Protein AF-A0A0F9UKN2-F1 (afdb_monomer_lite)

Radius of gyration: 14.58 Å; chains: 1; bounding box: 42×27×39 Å

Organism: NCBI:txid412755

Foldseek 3Di:
DVVVLVVVVVCLVVVAQEDEADAQRPQPPPFAVVLVVQAEAVVDDVLQVVLVSLQVSQHKYFDFHWHQDPNATWGWTFIAGNNSDTQDIDTAQDDDPVRVVRRYDHDDDDDDGDDDPDPD

pLDDT: mean 93.17, std 8.87, range [42.94, 98.69]

Secondary structure (DSSP, 8-state):
-HHHHHHHHHHHHTT-SEEEPPTTTTT-S--HHHHHHH-B-SSSHHHHHHHHHHHHHT-EEEEEEEEEETTEEEEEEEEE-TTS-EEEEEE-SS--TTTGGGTB----------PPPP--

Sequence (120 aa):
TDKAVEMIRQGASAGAQIVMTPEVALTGFVGGDAERKLAEHIPGPSTEAFGELARELDIYILLGLSELRDGQIHNAMAVIDRAGELMGVMRKVHINRYETPGGWRNGSELPVSAPAKSAG

InterPro domains:
  IPR003010 Carbon-nitrogen hydrolase [PF00795] (2-99)
  IPR003010 Carbon-nitrogen hydrolase [PS50263] (1-120)
  IPR036526 Carbon-nitrogen hydrolase superfamily [G3DSA:3.60.110.10] (1-115)
  IPR036526 Carbon-nitrogen hydrolase superfamily [SSF56317] (2-100)
  IPR050345 Aliphatic Amidase/Beta-Ureidopropionase [PTHR43674] (2-99)

Structure (mmCIF, N/CA/C/O backbone):
data_AF-A0A0F9UKN2-F1
#
_entry.id   AF-A0A0F9UKN2-F1
#
loop_
_atom_site.group_PDB
_atom_site.id
_atom_site.type_symbol
_atom_site.label_atom_id
_atom_site.label_alt_id
_atom_site.label_comp_id
_atom_site.label_asym_id
_atom_site.label_entity_id
_atom_site.label_seq_id
_atom_site.pdbx_PDB_ins_code
_atom_site.Cartn_x
_atom_site.Cartn_y
_atom_site.Cartn_z
_atom_site.occupancy
_atom_site.B_iso_or_equiv
_atom_site.auth_seq_id
_atom_site.auth_comp_id
_atom_site.auth_asym_id
_atom_site.auth_atom_id
_atom_site.pdbx_PDB_model_num
ATOM 1 N N . THR A 1 1 ? 3.300 -10.207 3.051 1.00 82.50 1 THR A N 1
ATOM 2 C CA . THR A 1 1 ? 1.909 -9.880 3.432 1.00 82.50 1 THR A CA 1
ATOM 3 C C . THR A 1 1 ? 1.602 -10.204 4.884 1.00 82.50 1 THR A C 1
ATOM 5 O O . THR A 1 1 ? 1.253 -9.285 5.611 1.00 82.50 1 THR A O 1
ATOM 8 N N . ASP A 1 2 ? 1.817 -11.436 5.353 1.00 90.75 2 ASP A N 1
ATOM 9 C CA . ASP A 1 2 ? 1.444 -11.881 6.714 1.00 90.75 2 ASP A CA 1
ATOM 10 C C . ASP A 1 2 ? 1.946 -10.968 7.838 1.00 90.75 2 ASP A C 1
ATOM 12 O O . ASP A 1 2 ? 1.184 -10.591 8.728 1.00 90.75 2 ASP A O 1
ATOM 16 N N . LYS A 1 3 ? 3.209 -10.526 7.758 1.00 93.88 3 LYS A N 1
ATOM 17 C CA . LYS A 1 3 ? 3.767 -9.619 8.766 1.00 93.88 3 LYS A CA 1
ATOM 18 C C . LYS A 1 3 ? 3.066 -8.259 8.795 1.00 93.88 3 LYS A C 1
ATOM 20 O O . LYS A 1 3 ? 2.884 -7.696 9.868 1.00 93.88 3 LYS A O 1
ATOM 25 N N . ALA A 1 4 ? 2.663 -7.728 7.640 1.00 95.94 4 ALA A N 1
ATOM 26 C CA . ALA A 1 4 ? 1.932 -6.465 7.579 1.00 95.94 4 ALA A CA 1
ATOM 27 C C . ALA A 1 4 ? 0.558 -6.607 8.247 1.00 95.94 4 ALA A C 1
ATOM 29 O O . ALA A 1 4 ? 0.206 -5.780 9.081 1.00 95.94 4 ALA A O 1
ATOM 30 N N . VAL A 1 5 ? -0.166 -7.693 7.955 1.00 97.75 5 VAL A N 1
ATOM 31 C CA . VAL A 1 5 ? -1.464 -7.996 8.579 1.00 97.75 5 VAL A CA 1
ATOM 32 C C . VAL A 1 5 ? -1.331 -8.117 10.099 1.00 97.75 5 VAL A C 1
ATOM 34 O O . VAL A 1 5 ? -2.106 -7.505 10.832 1.00 97.75 5 VAL A O 1
ATOM 37 N N . GLU A 1 6 ? -0.327 -8.851 10.586 1.00 98.06 6 GLU A N 1
ATOM 38 C CA . GLU A 1 6 ? -0.045 -8.993 12.020 1.00 98.06 6 GLU A CA 1
ATOM 39 C C . GLU A 1 6 ? 0.184 -7.628 12.693 1.00 98.06 6 GLU A C 1
ATOM 41 O O . GLU A 1 6 ? -0.456 -7.315 13.698 1.00 98.06 6 GLU A O 1
ATOM 46 N N . MET A 1 7 ? 1.055 -6.791 12.120 1.00 98.12 7 MET A N 1
ATOM 47 C CA . MET A 1 7 ? 1.385 -5.473 12.675 1.00 98.12 7 MET A CA 1
ATOM 48 C C . MET A 1 7 ? 0.195 -4.504 12.624 1.00 98.12 7 MET A C 1
ATOM 50 O O . MET A 1 7 ? 0.005 -3.717 13.550 1.00 98.12 7 MET A O 1
ATOM 54 N N . ILE A 1 8 ? -0.633 -4.574 11.577 1.00 98.56 8 ILE A N 1
ATOM 55 C CA . ILE A 1 8 ? -1.860 -3.773 11.465 1.00 98.56 8 ILE A CA 1
ATOM 56 C C . ILE A 1 8 ? -2.852 -4.165 12.562 1.00 98.56 8 ILE A C 1
ATOM 58 O O . ILE A 1 8 ? -3.366 -3.289 13.255 1.00 98.56 8 ILE A O 1
ATOM 62 N N . ARG A 1 9 ? -3.073 -5.468 12.780 1.00 98.56 9 ARG A N 1
ATOM 63 C CA . ARG A 1 9 ? -3.940 -5.966 13.862 1.00 98.56 9 ARG A CA 1
ATOM 64 C C . ARG A 1 9 ? -3.434 -5.541 15.237 1.00 98.56 9 ARG A C 1
ATOM 66 O O . ARG A 1 9 ? -4.229 -5.119 16.072 1.00 98.56 9 ARG A O 1
ATOM 73 N N . GLN A 1 10 ? -2.120 -5.599 15.459 1.00 98.56 10 GLN A N 1
ATOM 74 C CA . GLN A 1 10 ? -1.502 -5.100 16.690 1.00 98.56 10 GLN A CA 1
ATOM 75 C C . GLN A 1 10 ? -1.768 -3.602 16.878 1.00 98.56 10 GLN A C 1
ATOM 77 O O . GLN A 1 10 ? -2.233 -3.199 17.943 1.00 98.56 10 GLN A O 1
ATOM 82 N N . GLY A 1 11 ? -1.558 -2.791 15.836 1.00 98.44 11 GLY A N 1
ATOM 83 C CA . GLY A 1 11 ? -1.856 -1.359 15.862 1.00 98.44 11 GLY A CA 1
ATOM 84 C C . GLY A 1 11 ? -3.324 -1.071 16.187 1.00 98.44 11 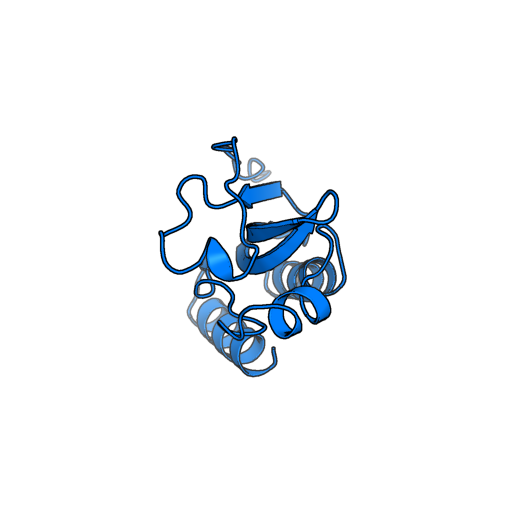GLY A C 1
ATOM 85 O O . GLY A 1 11 ? -3.609 -0.297 17.100 1.00 98.44 11 GLY A O 1
ATOM 86 N N . ALA A 1 12 ? -4.254 -1.742 15.503 1.00 98.44 12 ALA A N 1
ATOM 87 C CA . ALA A 1 12 ? -5.690 -1.611 15.751 1.00 98.44 12 ALA A CA 1
ATOM 88 C C . ALA A 1 12 ? -6.061 -1.994 17.196 1.00 98.44 12 ALA A C 1
ATOM 90 O O . ALA A 1 12 ? -6.767 -1.248 17.870 1.00 98.44 12 ALA A O 1
ATOM 91 N N . SER A 1 13 ? -5.511 -3.098 17.720 1.00 98.38 13 SER A N 1
ATOM 92 C CA . SER A 1 13 ? -5.740 -3.529 19.110 1.00 98.38 13 SER A CA 1
ATOM 93 C C . SER A 1 13 ? -5.215 -2.537 20.155 1.00 98.38 13 SER A C 1
ATOM 95 O O . SER A 1 13 ? -5.734 -2.477 21.267 1.00 98.38 13 SER A O 1
ATOM 97 N N . ALA A 1 14 ? -4.223 -1.721 19.787 1.00 98.44 14 ALA A N 1
ATOM 98 C CA . ALA A 1 14 ? -3.693 -0.636 20.609 1.00 98.44 14 ALA A CA 1
ATOM 99 C C . ALA A 1 14 ? -4.478 0.685 20.450 1.00 98.44 14 ALA A C 1
ATOM 101 O O . ALA A 1 14 ? -4.07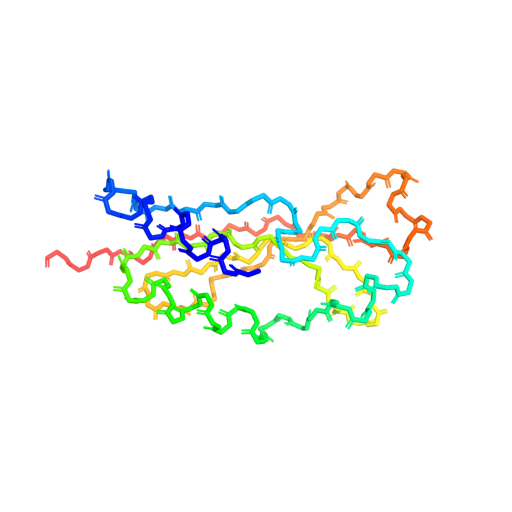2 1.711 20.995 1.00 98.44 14 ALA A O 1
ATOM 102 N N . GLY A 1 15 ? -5.592 0.679 19.710 1.00 98.25 15 GLY A N 1
ATOM 103 C CA . GLY A 1 15 ? -6.464 1.836 19.507 1.00 98.25 15 GLY A CA 1
ATOM 104 C C . GLY A 1 15 ? -6.114 2.697 18.291 1.00 98.25 15 GLY A C 1
ATOM 105 O O . GLY A 1 15 ? -6.682 3.782 18.140 1.00 98.25 15 GLY A O 1
ATOM 106 N N . ALA A 1 16 ? -5.207 2.252 17.412 1.00 98.38 16 ALA A N 1
ATOM 107 C CA . ALA A 1 16 ? -4.921 2.981 16.180 1.00 98.38 16 ALA A CA 1
ATOM 108 C C . ALA A 1 16 ? -6.185 3.090 15.317 1.00 98.38 16 ALA A C 1
ATOM 110 O O . ALA A 1 16 ? -6.897 2.117 15.111 1.00 98.38 16 ALA A O 1
ATOM 111 N N . GLN A 1 17 ? -6.447 4.290 14.806 1.00 97.94 17 GLN A N 1
ATOM 112 C CA . GLN A 1 17 ? -7.571 4.583 13.907 1.00 97.94 17 GLN A CA 1
ATOM 113 C C . GLN A 1 17 ? -7.137 4.637 12.433 1.00 97.94 17 GLN A C 1
ATOM 115 O O . GLN A 1 17 ? -7.968 4.621 11.525 1.00 97.94 17 GLN A O 1
ATOM 120 N N . ILE A 1 18 ? -5.826 4.748 12.209 1.00 97.94 18 ILE A N 1
ATOM 121 C CA . ILE A 1 18 ? -5.156 4.797 10.913 1.00 97.94 18 ILE A CA 1
ATOM 122 C C . ILE A 1 18 ? -3.852 4.014 11.066 1.00 97.94 18 ILE A C 1
ATOM 124 O O . ILE A 1 18 ? -3.110 4.248 12.023 1.00 97.94 18 ILE A O 1
ATOM 128 N N . VAL A 1 19 ? -3.553 3.123 10.124 1.00 98.38 19 VAL A N 1
ATOM 129 C CA . VAL A 1 19 ? -2.254 2.446 10.026 1.00 98.38 19 VAL A CA 1
ATOM 130 C C . VAL A 1 19 ? -1.682 2.661 8.630 1.00 98.38 19 VAL A C 1
ATOM 132 O O . VAL A 1 19 ? -2.391 2.556 7.635 1.00 98.38 19 VAL A O 1
ATOM 135 N N . MET A 1 20 ? -0.387 2.960 8.552 1.00 98.00 20 MET A N 1
ATOM 136 C CA . MET A 1 20 ? 0.335 3.127 7.293 1.00 98.00 20 MET A CA 1
ATOM 137 C C . MET A 1 20 ? 1.483 2.130 7.226 1.00 98.00 20 MET A C 1
ATOM 139 O O . MET A 1 20 ? 2.274 2.023 8.166 1.00 98.00 20 MET A O 1
ATOM 143 N N . THR A 1 21 ? 1.581 1.402 6.119 1.00 98.00 21 THR A N 1
ATOM 144 C CA . THR A 1 21 ? 2.716 0.513 5.879 1.00 98.00 21 THR A CA 1
ATOM 145 C C . THR A 1 21 ? 3.928 1.304 5.378 1.00 98.00 21 THR A C 1
ATOM 147 O O . THR A 1 21 ? 3.781 2.417 4.869 1.00 98.00 21 THR A O 1
ATOM 150 N N . PRO A 1 22 ? 5.140 0.729 5.447 1.00 96.69 22 PRO A N 1
ATOM 151 C CA . PRO A 1 22 ? 6.285 1.256 4.714 1.00 96.69 22 PRO A CA 1
ATOM 152 C C . PRO A 1 22 ? 6.047 1.337 3.197 1.00 96.69 22 PRO A C 1
ATOM 154 O O . PRO A 1 22 ? 5.094 0.772 2.653 1.00 96.69 22 PRO A O 1
ATOM 157 N N . GLU A 1 23 ? 6.961 2.026 2.521 1.00 95.00 23 GLU A N 1
ATOM 158 C CA . GLU A 1 23 ? 7.053 2.086 1.063 1.00 95.00 23 GLU A CA 1
ATOM 159 C C . GLU A 1 23 ? 7.230 0.674 0.475 1.00 95.00 23 GLU A C 1
ATOM 161 O O . GLU A 1 23 ? 8.104 -0.071 0.919 1.00 95.00 23 GLU A O 1
ATOM 166 N N . VAL A 1 24 ? 6.391 0.310 -0.507 1.00 93.75 24 VAL A N 1
ATOM 167 C CA . VAL A 1 24 ? 6.462 -0.977 -1.232 1.00 93.75 24 VAL A CA 1
ATOM 168 C C . VAL A 1 24 ? 6.487 -2.186 -0.268 1.00 93.75 24 VAL A C 1
ATOM 170 O O . VAL A 1 24 ? 7.263 -3.130 -0.398 1.00 93.75 24 VAL A O 1
ATOM 173 N N . ALA A 1 25 ? 5.630 -2.161 0.756 1.00 94.12 25 ALA A N 1
ATOM 174 C CA . ALA A 1 25 ? 5.689 -3.079 1.897 1.00 94.12 25 ALA A CA 1
ATOM 175 C C . ALA A 1 25 ? 5.421 -4.555 1.559 1.00 94.12 25 ALA A C 1
ATOM 177 O O . ALA A 1 25 ? 5.752 -5.438 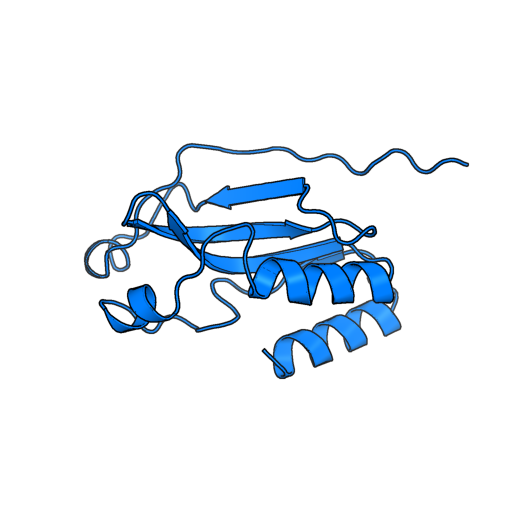2.353 1.00 94.12 25 ALA A O 1
ATOM 178 N N . LEU A 1 26 ? 4.783 -4.834 0.422 1.00 90.25 26 LEU A N 1
ATOM 179 C CA . LEU A 1 26 ? 4.368 -6.191 0.061 1.00 90.25 26 LEU A CA 1
ATOM 180 C C . LEU A 1 26 ? 5.474 -6.992 -0.620 1.00 90.25 26 LEU A C 1
ATOM 182 O O . LEU A 1 26 ? 5.593 -8.193 -0.380 1.00 90.25 26 LEU A O 1
ATOM 186 N N . THR A 1 27 ? 6.283 -6.320 -1.431 1.00 87.62 27 THR A N 1
ATOM 187 C CA . THR A 1 27 ? 7.306 -6.934 -2.283 1.00 87.62 27 THR A CA 1
ATOM 188 C C . THR A 1 27 ? 8.716 -6.561 -1.838 1.00 87.62 27 THR A C 1
ATOM 190 O O . THR A 1 27 ? 9.653 -7.327 -2.062 1.00 87.62 27 THR A O 1
ATOM 193 N N . GLY A 1 28 ? 8.872 -5.414 -1.167 1.00 85.75 28 GLY A N 1
ATOM 194 C CA . GLY A 1 28 ? 10.161 -4.759 -0.999 1.00 85.75 28 GLY A CA 1
ATOM 195 C C . GLY A 1 28 ? 10.717 -4.258 -2.336 1.00 85.75 28 GLY A C 1
ATOM 196 O O . GLY A 1 28 ? 10.160 -4.497 -3.403 1.00 85.75 28 GLY A O 1
ATOM 197 N N . PHE A 1 29 ? 11.853 -3.566 -2.285 1.00 85.62 29 PHE A N 1
ATOM 198 C CA . PHE A 1 29 ? 12.541 -3.110 -3.492 1.00 85.62 29 PHE A CA 1
ATOM 199 C C . PHE A 1 29 ? 13.313 -4.261 -4.138 1.00 85.62 29 PHE A C 1
ATOM 201 O O . PHE A 1 29 ? 14.474 -4.499 -3.801 1.00 85.62 29 PHE A O 1
ATOM 208 N N . VAL A 1 30 ? 12.672 -4.971 -5.067 1.00 86.56 30 VAL A N 1
ATOM 209 C CA . VAL A 1 30 ? 13.311 -6.066 -5.818 1.00 86.56 30 VAL A CA 1
ATOM 210 C C . VAL A 1 30 ? 13.897 -5.582 -7.145 1.00 86.56 30 VAL A C 1
ATOM 212 O O . VAL A 1 30 ? 14.892 -6.133 -7.612 1.00 86.56 30 VAL A O 1
ATOM 215 N N . GLY A 1 31 ? 13.334 -4.510 -7.714 1.00 81.88 31 GLY A N 1
ATOM 216 C CA . GLY A 1 31 ? 13.854 -3.825 -8.898 1.00 81.88 31 GLY A CA 1
ATOM 217 C C . GLY A 1 31 ? 13.684 -4.581 -10.225 1.00 81.88 31 GLY A C 1
ATOM 218 O O . GLY A 1 31 ? 13.479 -5.795 -10.284 1.00 81.88 31 GLY A O 1
ATOM 219 N N . GLY A 1 32 ? 13.771 -3.831 -11.329 1.00 81.00 32 GLY A N 1
ATOM 220 C CA . GLY A 1 32 ? 13.759 -4.367 -12.694 1.00 81.00 32 GLY A CA 1
ATOM 221 C C . GLY A 1 32 ? 12.525 -5.216 -13.027 1.00 81.00 32 GLY A C 1
ATOM 222 O O . GLY A 1 32 ? 11.408 -4.929 -12.600 1.00 81.00 32 GLY A O 1
ATOM 223 N N . ASP A 1 33 ? 12.729 -6.286 -13.798 1.00 87.00 33 ASP A N 1
ATOM 224 C CA . ASP A 1 33 ? 11.647 -7.180 -14.238 1.00 87.00 33 ASP A CA 1
ATOM 225 C C . ASP A 1 33 ? 10.984 -7.952 -13.091 1.00 87.00 33 ASP A C 1
ATOM 227 O O . ASP A 1 33 ? 9.832 -8.367 -13.221 1.00 87.00 33 ASP A O 1
ATOM 231 N N . ALA A 1 34 ? 11.691 -8.164 -11.976 1.00 90.00 34 ALA A N 1
ATOM 232 C CA . ALA A 1 34 ? 11.106 -8.795 -10.797 1.00 90.00 34 ALA A CA 1
ATOM 233 C C . ALA A 1 34 ? 10.021 -7.896 -10.194 1.00 90.00 34 ALA A C 1
ATOM 235 O O . ALA A 1 34 ? 8.928 -8.376 -9.907 1.00 90.00 34 ALA A O 1
ATOM 236 N N . GLU A 1 35 ? 10.285 -6.590 -10.110 1.00 91.06 35 GLU A N 1
ATOM 237 C CA . GLU A 1 35 ? 9.310 -5.605 -9.635 1.00 91.06 35 GLU A CA 1
ATOM 238 C C . GLU A 1 35 ? 8.068 -5.600 -10.524 1.00 91.06 35 GLU A C 1
ATOM 240 O O . GLU A 1 35 ? 6.946 -5.678 -10.039 1.00 91.06 35 GLU A O 1
ATOM 245 N N . ARG A 1 36 ? 8.265 -5.607 -11.849 1.00 91.56 36 ARG A N 1
ATOM 246 C CA . ARG A 1 36 ? 7.163 -5.635 -12.821 1.00 91.56 36 ARG A CA 1
ATOM 247 C C . ARG A 1 36 ? 6.234 -6.831 -12.631 1.00 91.56 36 ARG A C 1
ATOM 249 O O . ARG A 1 36 ? 5.034 -6.692 -12.829 1.00 91.56 36 ARG A O 1
ATOM 256 N N . LYS A 1 37 ? 6.791 -8.005 -12.322 1.00 92.56 37 LYS A N 1
ATOM 257 C CA . LYS A 1 37 ? 6.028 -9.252 -12.152 1.00 92.56 37 LYS A CA 1
ATOM 258 C C . LYS A 1 37 ? 5.221 -9.281 -10.859 1.00 92.56 37 LYS A C 1
ATOM 260 O O . LYS A 1 37 ? 4.254 -10.029 -10.787 1.00 92.56 37 LYS A O 1
ATOM 265 N N . LEU A 1 38 ? 5.654 -8.521 -9.858 1.00 93.94 38 LEU A N 1
ATOM 266 C CA . LEU A 1 38 ? 4.981 -8.418 -8.568 1.00 93.94 38 LEU A CA 1
ATOM 267 C C . LEU A 1 38 ? 4.074 -7.185 -8.471 1.00 93.94 38 LEU A C 1
ATOM 269 O O . LEU A 1 38 ? 3.266 -7.109 -7.555 1.00 93.94 38 LEU A O 1
ATOM 273 N N . ALA A 1 39 ? 4.213 -6.225 -9.388 1.00 95.50 39 ALA A N 1
ATOM 274 C CA . ALA A 1 39 ? 3.370 -5.044 -9.440 1.00 95.50 39 ALA A CA 1
ATOM 275 C C . ALA A 1 39 ? 1.925 -5.410 -9.806 1.00 95.50 39 ALA A C 1
ATOM 277 O O . ALA A 1 39 ? 1.674 -6.195 -10.722 1.00 95.50 39 ALA A O 1
ATOM 278 N N . GLU A 1 40 ? 0.976 -4.790 -9.116 1.00 96.75 40 GLU A N 1
ATOM 279 C CA . GLU A 1 40 ? -0.454 -5.059 -9.260 1.00 96.75 40 GLU A CA 1
ATOM 280 C C . GLU A 1 40 ? -1.181 -3.850 -9.851 1.00 96.75 40 GLU A C 1
ATOM 282 O O . GLU A 1 40 ? -0.757 -2.708 -9.682 1.00 96.75 40 GLU A O 1
ATOM 287 N N . HIS A 1 41 ? -2.304 -4.071 -10.529 1.00 98.00 41 HIS A N 1
ATOM 288 C CA . HIS A 1 41 ? -3.227 -2.971 -10.808 1.00 98.00 41 HIS A CA 1
ATOM 289 C C . HIS A 1 41 ? -3.864 -2.472 -9.503 1.00 98.00 41 HIS A C 1
ATOM 291 O O . HIS A 1 41 ? -4.016 -3.238 -8.552 1.00 98.00 41 HIS A O 1
ATOM 297 N N . ILE A 1 42 ? -4.246 -1.192 -9.463 1.00 97.69 42 ILE A N 1
ATOM 298 C CA . ILE A 1 42 ? -5.024 -0.621 -8.361 1.00 97.69 42 ILE A CA 1
ATOM 299 C C . ILE A 1 42 ? -6.325 -0.025 -8.931 1.00 97.69 42 ILE A C 1
ATOM 301 O O . ILE A 1 42 ? -6.245 0.872 -9.776 1.00 97.69 42 ILE A O 1
ATOM 305 N N . PRO A 1 43 ? -7.513 -0.472 -8.478 1.00 98.06 43 PRO A N 1
ATOM 306 C CA . PRO A 1 43 ? -7.734 -1.556 -7.514 1.00 98.06 43 PRO A CA 1
ATOM 307 C C . PRO A 1 43 ? -7.275 -2.929 -8.040 1.00 98.06 43 PRO A C 1
ATOM 309 O O . PRO A 1 43 ? -7.212 -3.156 -9.249 1.00 98.06 43 PRO A O 1
ATOM 312 N N . GLY A 1 44 ? -6.937 -3.822 -7.112 1.00 97.50 44 GLY A N 1
ATOM 313 C CA . GLY A 1 44 ? -6.463 -5.180 -7.372 1.00 97.50 44 GLY A CA 1
ATOM 314 C C . GLY A 1 44 ? -6.317 -6.025 -6.096 1.00 97.50 44 GLY A C 1
ATOM 315 O O . GLY A 1 44 ? -6.736 -5.581 -5.021 1.00 97.50 44 GLY A O 1
ATOM 316 N N . PRO A 1 45 ? -5.702 -7.220 -6.192 1.00 97.25 45 PRO A N 1
ATOM 317 C CA . PRO A 1 45 ? -5.742 -8.250 -5.148 1.00 97.25 45 PRO A CA 1
ATOM 318 C C . PRO A 1 45 ? -5.295 -7.767 -3.767 1.00 97.25 45 PRO A C 1
ATOM 320 O O . PRO A 1 45 ? -5.953 -8.038 -2.763 1.00 97.25 45 PRO A O 1
ATOM 323 N N . SER A 1 46 ? -4.198 -7.013 -3.699 1.00 97.75 46 SER A N 1
ATOM 324 C CA . SER A 1 46 ? -3.698 -6.494 -2.432 1.00 97.75 46 SER A CA 1
ATOM 325 C C . SER A 1 46 ? -4.596 -5.397 -1.866 1.00 97.75 46 SER A C 1
ATOM 327 O O . SER A 1 46 ? -4.882 -5.400 -0.673 1.00 97.75 46 SER A O 1
ATOM 329 N N . THR A 1 47 ? -5.106 -4.474 -2.684 1.00 98.38 47 THR A N 1
ATOM 330 C CA . THR A 1 47 ? -6.038 -3.456 -2.168 1.00 98.38 47 THR A CA 1
ATOM 331 C C . THR A 1 47 ? -7.379 -4.050 -1.740 1.00 98.38 47 THR A C 1
ATOM 333 O O . THR A 1 47 ? -7.965 -3.551 -0.789 1.00 98.38 47 THR A O 1
ATOM 336 N N . GLU A 1 48 ? -7.833 -5.135 -2.372 1.00 98.38 48 GLU A N 1
ATOM 337 C CA . GLU A 1 48 ? -9.037 -5.868 -1.961 1.00 98.38 48 GLU A CA 1
ATOM 338 C C . GLU A 1 48 ? -8.823 -6.567 -0.613 1.00 98.38 48 GLU A C 1
ATOM 340 O O . GLU A 1 48 ? -9.583 -6.344 0.328 1.00 98.38 48 GLU A O 1
ATOM 345 N N . ALA A 1 49 ? -7.734 -7.330 -0.468 1.00 98.25 49 ALA A N 1
ATOM 346 C CA . ALA A 1 49 ? -7.428 -8.044 0.773 1.00 98.25 49 ALA A CA 1
ATOM 347 C C . ALA A 1 49 ? -7.226 -7.096 1.970 1.00 98.25 49 ALA A C 1
ATOM 349 O O . ALA A 1 49 ? -7.689 -7.362 3.081 1.00 98.25 49 ALA A O 1
ATOM 350 N N . PHE A 1 50 ? -6.544 -5.967 1.762 1.00 98.50 50 PHE A N 1
ATOM 351 C CA . PHE A 1 50 ? -6.387 -4.960 2.813 1.00 98.50 50 PHE A CA 1
ATOM 352 C C . PHE A 1 50 ? -7.651 -4.108 3.003 1.00 98.50 50 PHE A C 1
ATOM 354 O O . PHE A 1 50 ? -7.851 -3.599 4.101 1.00 98.50 50 PHE A O 1
ATOM 361 N N . GLY A 1 51 ? -8.527 -4.009 1.999 1.00 98.62 51 GLY A N 1
ATOM 362 C CA . GLY A 1 51 ? -9.889 -3.484 2.130 1.00 98.62 51 GLY A CA 1
ATOM 363 C C . GLY A 1 51 ? -10.727 -4.304 3.103 1.00 98.62 51 GLY A C 1
ATOM 364 O O . GLY A 1 51 ? -11.304 -3.765 4.047 1.00 98.62 51 GLY A O 1
ATOM 365 N N . GLU A 1 52 ? -10.714 -5.628 2.953 1.00 98.69 52 GLU A N 1
ATOM 366 C CA . GLU A 1 52 ? -11.387 -6.531 3.890 1.00 98.69 52 GLU A CA 1
ATOM 367 C C . GLU A 1 52 ? -10.844 -6.387 5.315 1.00 98.69 52 GLU A C 1
ATOM 369 O O . GLU A 1 52 ? -11.631 -6.311 6.260 1.00 98.69 52 GLU A O 1
ATOM 374 N N . LEU A 1 53 ? -9.519 -6.281 5.467 1.00 98.69 53 LEU A N 1
ATOM 375 C CA . LEU A 1 53 ? -8.875 -6.075 6.764 1.00 98.69 53 LEU A CA 1
ATOM 376 C C . LEU A 1 53 ? -9.232 -4.717 7.388 1.00 98.69 53 LEU A C 1
ATOM 378 O O . LEU A 1 53 ? -9.491 -4.649 8.588 1.00 98.69 53 LEU A O 1
ATOM 382 N N . ALA A 1 54 ? -9.244 -3.643 6.592 1.00 98.69 54 ALA A N 1
ATOM 383 C CA . ALA A 1 54 ? -9.627 -2.305 7.041 1.00 98.69 54 ALA A CA 1
ATOM 384 C C . ALA A 1 54 ? -11.062 -2.300 7.579 1.00 98.69 54 ALA A C 1
ATOM 386 O O . ALA A 1 54 ? -11.307 -1.797 8.676 1.00 98.69 54 ALA A O 1
ATOM 387 N N . ARG A 1 55 ? -11.978 -2.953 6.850 1.00 98.69 55 ARG A N 1
ATOM 388 C CA . ARG A 1 55 ? -13.377 -3.133 7.246 1.00 98.69 55 ARG A CA 1
ATOM 389 C C . ARG A 1 55 ? -13.541 -3.972 8.505 1.00 98.69 55 ARG A C 1
ATOM 391 O O . ARG A 1 55 ? -14.334 -3.625 9.371 1.00 98.69 55 ARG A O 1
ATOM 398 N N . GLU A 1 56 ? -12.809 -5.077 8.615 1.00 98.56 56 GLU A N 1
ATOM 399 C CA . GLU A 1 56 ? -12.852 -5.947 9.795 1.00 98.56 56 GLU A CA 1
ATOM 400 C C . GLU A 1 56 ? -12.424 -5.204 11.067 1.00 98.56 56 GLU A C 1
ATOM 402 O O . GLU A 1 56 ? -13.011 -5.393 12.132 1.00 98.56 56 GLU A O 1
ATOM 407 N N . LEU A 1 57 ? -11.392 -4.369 10.955 1.00 98.50 57 LEU A N 1
ATOM 408 C CA . LEU A 1 57 ? -10.791 -3.666 12.084 1.00 98.50 57 LEU A CA 1
ATOM 409 C C . LEU A 1 57 ? -11.394 -2.273 12.333 1.00 98.50 57 LEU A C 1
ATOM 411 O O . LEU A 1 57 ? -11.039 -1.654 13.334 1.00 98.50 57 LEU A O 1
ATOM 415 N N . ASP A 1 58 ? -12.274 -1.787 11.451 1.00 98.25 58 ASP A N 1
ATOM 416 C CA . ASP A 1 58 ? -12.832 -0.425 11.447 1.00 98.25 58 ASP A CA 1
ATOM 417 C C . ASP A 1 58 ? -11.748 0.676 11.494 1.00 98.25 58 ASP A C 1
ATOM 419 O O . ASP A 1 58 ? -11.821 1.644 12.256 1.00 98.25 58 ASP A O 1
ATOM 423 N N . ILE A 1 59 ? -10.702 0.542 10.672 1.00 98.38 59 ILE A N 1
ATOM 424 C CA . ILE A 1 59 ? -9.590 1.509 10.591 1.00 98.38 59 ILE A CA 1
ATOM 425 C C . ILE A 1 59 ? -9.297 1.925 9.153 1.00 98.38 59 ILE A C 1
ATOM 427 O O . ILE A 1 59 ? -9.631 1.222 8.208 1.00 98.38 59 ILE A O 1
ATOM 431 N N . TYR A 1 60 ? -8.615 3.057 8.984 1.00 98.50 60 TYR A N 1
ATOM 432 C CA . TYR A 1 60 ? -8.017 3.405 7.695 1.00 98.50 60 TYR A CA 1
ATOM 433 C C . TYR A 1 60 ? -6.691 2.663 7.506 1.00 98.50 60 TYR A C 1
ATOM 435 O O . TYR A 1 60 ? -5.883 2.588 8.440 1.00 98.50 60 TYR A O 1
ATOM 443 N N . ILE A 1 61 ? -6.427 2.192 6.287 1.00 98.56 61 ILE A N 1
ATOM 444 C CA . ILE A 1 61 ? -5.149 1.574 5.918 1.00 98.56 61 ILE A CA 1
ATOM 445 C C . ILE A 1 61 ? -4.534 2.331 4.742 1.00 98.56 61 ILE A C 1
ATOM 447 O O . ILE A 1 61 ? -5.143 2.479 3.686 1.00 98.56 61 ILE A O 1
ATOM 451 N N . LEU A 1 62 ? -3.302 2.804 4.927 1.00 98.31 62 LEU A N 1
ATOM 452 C CA . LEU A 1 62 ? -2.467 3.356 3.864 1.00 98.31 62 LEU A CA 1
ATOM 453 C C . LEU A 1 62 ? -1.462 2.280 3.445 1.00 98.31 62 LEU A C 1
ATOM 455 O O . LEU A 1 62 ? -0.546 1.949 4.203 1.00 98.31 62 LEU A O 1
ATOM 459 N N . LEU A 1 63 ? -1.673 1.709 2.260 1.00 98.38 63 LEU A N 1
ATOM 460 C CA . LEU A 1 63 ? -0.934 0.559 1.752 1.00 98.38 63 LEU A CA 1
ATOM 461 C C . LEU A 1 63 ? 0.078 0.982 0.683 1.00 98.38 63 LEU A C 1
ATOM 463 O O . LEU A 1 63 ? -0.299 1.437 -0.396 1.00 98.38 63 LEU A O 1
ATOM 467 N N . GLY A 1 64 ? 1.362 0.788 0.976 1.00 98.00 64 GLY A N 1
ATOM 468 C CA . GLY A 1 64 ? 2.466 1.000 0.043 1.00 98.00 64 GLY A CA 1
ATOM 469 C C . GLY A 1 64 ? 2.722 -0.234 -0.821 1.00 98.00 64 GLY A C 1
ATOM 470 O O . GLY A 1 64 ? 3.036 -1.301 -0.289 1.00 98.00 64 GLY A O 1
ATOM 471 N N . LEU A 1 65 ? 2.639 -0.091 -2.145 1.00 97.44 65 LEU A N 1
ATOM 472 C CA . LEU A 1 65 ? 2.820 -1.182 -3.108 1.00 97.44 65 LEU A CA 1
ATOM 473 C C . LEU A 1 65 ? 3.327 -0.696 -4.473 1.00 97.44 65 LEU A C 1
ATOM 475 O O . LEU A 1 65 ? 3.260 0.488 -4.809 1.00 97.44 65 LEU A O 1
ATOM 479 N N . SER A 1 66 ? 3.826 -1.644 -5.262 1.00 96.62 66 SER A N 1
ATOM 480 C CA . SER A 1 66 ? 4.185 -1.434 -6.663 1.00 96.62 66 SER A CA 1
ATOM 481 C C . SER A 1 66 ? 2.934 -1.540 -7.523 1.00 96.62 66 SER A C 1
ATOM 483 O O . SER A 1 66 ? 2.309 -2.596 -7.593 1.00 96.62 66 SER A O 1
ATOM 485 N N . GLU A 1 67 ? 2.568 -0.448 -8.183 1.00 97.31 67 GLU A N 1
ATOM 486 C CA . GLU A 1 67 ? 1.417 -0.399 -9.078 1.00 97.31 67 GLU A CA 1
ATOM 487 C C . GLU A 1 67 ? 1.853 -0.590 -10.531 1.00 97.31 67 GLU A C 1
ATOM 489 O O . GLU A 1 67 ? 2.760 0.094 -11.004 1.00 97.31 67 GLU A O 1
ATOM 494 N N . LEU A 1 68 ? 1.165 -1.459 -11.267 1.00 96.38 68 LEU A N 1
ATOM 495 C CA . LEU A 1 68 ? 1.242 -1.533 -12.719 1.00 96.38 68 LEU A CA 1
ATOM 496 C C . LEU A 1 68 ? 0.120 -0.683 -13.330 1.00 96.38 68 LEU A C 1
ATOM 498 O O . LEU A 1 68 ? -1.059 -1.018 -13.231 1.00 96.38 68 LEU A O 1
ATOM 502 N N . ARG A 1 69 ? 0.473 0.409 -14.010 1.00 95.38 69 ARG A N 1
ATOM 503 C CA . ARG A 1 69 ? -0.483 1.316 -14.665 1.00 95.38 69 ARG A CA 1
ATOM 504 C C . ARG A 1 69 ? 0.049 1.736 -16.025 1.00 95.38 69 ARG A C 1
ATOM 506 O O . ARG A 1 69 ? 1.203 2.130 -16.136 1.00 95.38 69 ARG A O 1
ATOM 513 N N . ASP A 1 70 ? -0.766 1.604 -17.069 1.00 93.12 70 ASP A N 1
ATOM 514 C CA . ASP A 1 70 ? -0.391 1.944 -18.453 1.00 93.12 70 ASP A CA 1
ATOM 515 C C . ASP A 1 70 ? 0.940 1.300 -18.906 1.00 93.12 70 ASP A C 1
ATOM 517 O O . ASP A 1 70 ? 1.747 1.887 -19.626 1.00 93.12 70 ASP A O 1
ATOM 521 N N . GLY A 1 71 ? 1.210 0.076 -18.435 1.00 91.94 71 GLY A N 1
ATOM 522 C CA . GLY A 1 71 ? 2.452 -0.653 -18.715 1.00 91.94 71 GLY A CA 1
ATOM 523 C C . GLY A 1 71 ? 3.689 -0.136 -17.966 1.00 91.94 71 GLY A C 1
ATOM 524 O O . GLY A 1 71 ? 4.798 -0.617 -18.220 1.00 91.94 71 GLY A O 1
ATOM 525 N N . GLN A 1 72 ? 3.535 0.798 -17.031 1.00 92.88 72 GLN A N 1
ATOM 526 C CA . GLN A 1 72 ? 4.599 1.386 -16.218 1.00 92.88 72 GLN A CA 1
ATOM 527 C C . GLN A 1 72 ? 4.441 1.010 -14.744 1.00 92.88 72 GLN A C 1
ATOM 529 O O . GLN A 1 72 ? 3.334 0.755 -14.278 1.00 92.88 72 GLN A O 1
ATOM 534 N N . ILE A 1 73 ? 5.564 0.961 -14.023 1.00 95.06 73 ILE A N 1
ATOM 535 C CA .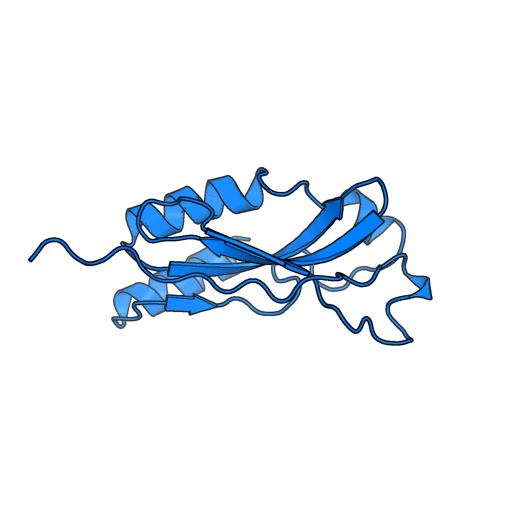 ILE A 1 73 ? 5.570 0.698 -12.583 1.00 95.06 73 ILE A CA 1
ATOM 536 C C . ILE A 1 73 ? 5.566 2.035 -11.848 1.00 95.06 73 ILE A C 1
ATOM 538 O O . ILE A 1 73 ? 6.400 2.904 -12.126 1.00 95.06 73 ILE A O 1
ATOM 542 N N . HIS A 1 74 ? 4.660 2.184 -10.892 1.00 95.94 74 HIS A N 1
ATOM 543 C CA . HIS A 1 74 ? 4.564 3.346 -10.022 1.00 95.94 74 HIS A CA 1
ATOM 544 C C . HIS A 1 74 ? 4.694 2.939 -8.560 1.00 95.94 74 HIS A C 1
ATOM 546 O O . HIS A 1 74 ? 4.205 1.897 -8.135 1.00 95.94 74 HIS A O 1
ATOM 552 N N . ASN A 1 75 ? 5.352 3.798 -7.784 1.00 96.06 75 ASN A N 1
ATOM 553 C CA . ASN A 1 75 ? 5.407 3.682 -6.334 1.00 96.06 75 ASN A CA 1
ATOM 554 C C . ASN A 1 75 ? 4.147 4.318 -5.777 1.00 96.06 75 ASN A C 1
ATOM 556 O O . ASN A 1 75 ? 3.989 5.541 -5.848 1.00 96.06 75 ASN A O 1
ATOM 560 N N . ALA A 1 76 ? 3.232 3.462 -5.338 1.00 97.19 76 ALA A N 1
ATOM 561 C CA . ALA A 1 76 ? 1.881 3.835 -4.996 1.00 97.19 76 ALA A CA 1
ATOM 562 C C . ALA A 1 76 ? 1.631 3.683 -3.496 1.00 97.19 76 ALA A C 1
ATOM 564 O O . ALA A 1 76 ? 2.092 2.744 -2.848 1.00 97.19 76 ALA A O 1
ATOM 565 N N . MET A 1 77 ? 0.848 4.617 -2.971 1.00 98.00 77 MET A N 1
ATOM 566 C CA . MET A 1 77 ? 0.215 4.547 -1.666 1.00 98.00 77 MET A CA 1
ATOM 567 C C . MET A 1 77 ? -1.297 4.557 -1.888 1.00 98.00 77 MET A C 1
ATOM 569 O O . MET A 1 77 ? -1.865 5.593 -2.247 1.00 98.00 77 MET A O 1
ATOM 573 N N . ALA A 1 78 ? -1.937 3.405 -1.715 1.00 98.00 78 ALA A N 1
ATOM 574 C CA . ALA A 1 78 ? -3.388 3.278 -1.749 1.00 98.00 78 ALA A CA 1
ATOM 575 C C . ALA A 1 78 ? -3.974 3.685 -0.391 1.00 98.00 78 ALA A C 1
ATOM 577 O O . ALA A 1 78 ? -3.496 3.236 0.650 1.00 98.00 78 ALA A O 1
ATOM 578 N N . VAL A 1 79 ? -4.999 4.537 -0.400 1.00 98.06 79 VAL A N 1
ATOM 579 C CA . VAL A 1 79 ? -5.710 4.983 0.805 1.00 98.06 79 VAL A CA 1
ATOM 580 C C . VAL A 1 79 ? -7.039 4.247 0.875 1.00 98.06 79 VAL A C 1
ATOM 582 O O . VAL A 1 79 ? -7.900 4.454 0.022 1.00 98.06 79 VAL A O 1
ATOM 585 N N . ILE A 1 80 ? -7.192 3.394 1.880 1.00 98.38 80 ILE A N 1
ATOM 586 C CA . ILE A 1 80 ? -8.361 2.539 2.087 1.00 98.38 80 ILE A CA 1
ATOM 587 C C . ILE A 1 80 ? -9.099 3.022 3.335 1.00 98.38 80 ILE A C 1
ATOM 589 O O . ILE A 1 80 ? -8.475 3.265 4.376 1.00 98.38 80 ILE A O 1
ATOM 593 N N . ASP A 1 81 ? -10.413 3.190 3.225 1.00 97.94 81 ASP A N 1
ATOM 594 C CA . ASP A 1 81 ? -11.259 3.615 4.334 1.00 97.94 81 ASP A CA 1
ATOM 595 C C . ASP A 1 81 ? -11.725 2.462 5.233 1.00 97.94 81 ASP A C 1
ATOM 597 O O . ASP A 1 81 ? -11.423 1.290 5.020 1.00 97.94 81 ASP A O 1
ATOM 601 N N . ARG A 1 82 ? -12.493 2.824 6.261 1.00 97.69 82 ARG A N 1
ATOM 602 C CA . ARG A 1 82 ? -13.049 1.891 7.247 1.00 97.69 82 ARG A CA 1
ATOM 603 C C . ARG A 1 82 ? -14.148 0.986 6.706 1.00 97.69 82 ARG A C 1
ATOM 605 O O . ARG A 1 82 ? -14.465 -0.010 7.338 1.00 97.69 82 ARG A O 1
ATOM 612 N N . ALA A 1 83 ? -14.762 1.332 5.578 1.00 97.38 83 ALA A N 1
ATOM 613 C CA . ALA A 1 83 ? -15.691 0.445 4.890 1.00 97.38 83 ALA A CA 1
ATOM 614 C C . ALA A 1 83 ? -14.946 -0.577 4.011 1.00 97.38 83 ALA A C 1
ATOM 616 O O . ALA A 1 83 ? -15.569 -1.522 3.529 1.00 97.38 83 ALA A O 1
ATOM 617 N N . GLY A 1 84 ? -13.624 -0.429 3.862 1.00 97.94 84 GLY A N 1
ATOM 618 C CA . GLY A 1 84 ? -12.788 -1.233 2.978 1.00 97.94 84 GLY A CA 1
ATOM 619 C C . GLY A 1 84 ? -12.697 -0.674 1.560 1.00 97.94 84 GLY A C 1
ATOM 620 O O . GLY A 1 84 ? -12.190 -1.358 0.674 1.00 97.94 84 GLY A O 1
ATOM 621 N N . GLU A 1 85 ? -13.167 0.554 1.338 1.00 97.56 85 GLU A N 1
ATOM 622 C CA . GLU A 1 85 ? -13.244 1.176 0.020 1.00 97.56 85 GLU A CA 1
ATOM 623 C C . GLU A 1 85 ? -11.990 2.003 -0.287 1.00 97.56 85 GLU A C 1
ATOM 625 O O . GLU A 1 85 ? -11.403 2.664 0.576 1.00 97.56 85 GLU A O 1
ATOM 630 N N . LEU A 1 86 ? -11.574 1.994 -1.556 1.00 97.44 86 LEU A N 1
ATOM 631 C CA . LEU A 1 86 ? -10.432 2.775 -2.023 1.00 97.44 86 LEU A CA 1
ATOM 632 C C . LEU A 1 86 ? -10.823 4.254 -2.167 1.00 97.44 86 LEU A C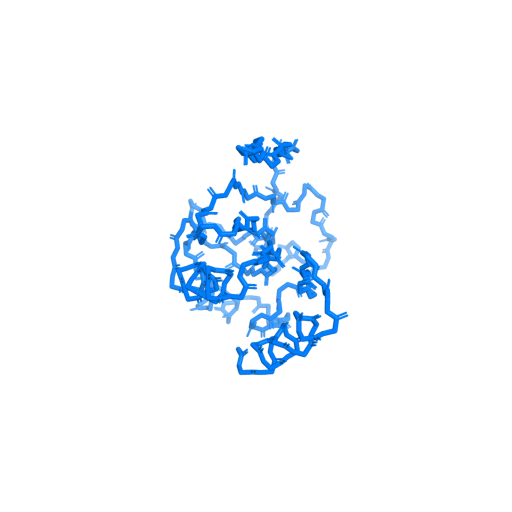 1
ATOM 634 O O . LEU A 1 86 ? -11.551 4.632 -3.083 1.00 97.44 86 LEU A O 1
ATOM 638 N N . MET A 1 87 ? -10.275 5.110 -1.305 1.00 96.38 87 MET A N 1
ATOM 639 C CA . MET A 1 87 ? -10.493 6.561 -1.349 1.00 96.38 87 MET A CA 1
ATOM 640 C C . MET A 1 87 ? -9.661 7.251 -2.433 1.00 96.38 87 MET A C 1
ATOM 642 O O . MET A 1 87 ? -10.047 8.295 -2.958 1.00 96.38 87 MET A O 1
ATOM 646 N N . GLY A 1 88 ? -8.491 6.693 -2.745 1.00 95.69 88 GLY A N 1
ATOM 647 C CA . GLY A 1 88 ? -7.570 7.256 -3.722 1.00 95.69 88 GLY A CA 1
ATOM 648 C C . GLY A 1 88 ? -6.198 6.593 -3.703 1.00 95.69 88 GLY A C 1
ATOM 649 O O . GLY A 1 88 ? -5.890 5.767 -2.843 1.00 95.69 88 GLY A O 1
ATOM 650 N N . VAL A 1 89 ? -5.361 6.971 -4.670 1.00 97.62 89 VAL A N 1
ATOM 651 C CA . VAL A 1 89 ? -3.998 6.449 -4.826 1.00 97.62 89 VAL A CA 1
ATOM 652 C C . VAL A 1 89 ? -3.043 7.607 -5.053 1.00 97.62 89 VAL A C 1
ATOM 654 O O . VAL A 1 89 ? -3.165 8.334 -6.038 1.00 97.62 89 VAL A O 1
ATOM 657 N N . MET A 1 90 ? -2.066 7.758 -4.167 1.00 97.12 90 MET A N 1
ATOM 658 C CA . MET A 1 90 ? -0.954 8.680 -4.366 1.00 97.12 90 MET A CA 1
ATOM 659 C C . MET A 1 90 ? 0.197 7.943 -5.043 1.00 97.12 90 MET A C 1
ATOM 661 O O . MET A 1 90 ? 0.672 6.934 -4.532 1.00 97.12 90 MET A O 1
ATOM 665 N N . ARG A 1 91 ? 0.679 8.467 -6.172 1.00 97.50 91 ARG A N 1
ATOM 666 C CA . ARG A 1 91 ? 1.841 7.932 -6.896 1.00 97.50 91 ARG A CA 1
ATOM 667 C C . ARG A 1 91 ? 3.016 8.872 -6.693 1.00 97.50 91 ARG A C 1
ATOM 669 O O . ARG A 1 91 ? 2.887 10.067 -6.951 1.00 97.50 91 ARG A O 1
ATOM 676 N N . LYS A 1 92 ? 4.162 8.355 -6.248 1.00 96.56 92 LYS A N 1
ATOM 677 C CA . LYS A 1 92 ? 5.372 9.142 -5.957 1.00 96.56 92 LYS A CA 1
ATOM 678 C C . LYS A 1 92 ? 5.717 10.053 -7.141 1.00 96.56 92 LYS A C 1
ATOM 680 O O . LYS A 1 92 ? 6.077 9.590 -8.220 1.00 96.56 92 LYS A O 1
ATOM 685 N N . VAL A 1 93 ? 5.578 11.363 -6.935 1.00 97.19 93 VAL A N 1
ATOM 686 C CA . VAL A 1 93 ? 5.759 12.389 -7.984 1.00 97.19 93 VAL A CA 1
ATOM 687 C C . VAL A 1 93 ? 7.236 12.595 -8.324 1.00 97.19 93 VAL A C 1
ATOM 689 O O . VAL A 1 93 ? 7.579 12.942 -9.449 1.00 97.19 93 VAL A O 1
ATOM 692 N N . HIS A 1 94 ? 8.120 12.338 -7.359 1.00 95.25 94 HIS A N 1
ATOM 693 C CA . HIS A 1 94 ? 9.564 12.482 -7.508 1.00 95.25 94 HIS A CA 1
ATOM 694 C C . HIS A 1 94 ? 10.250 11.130 -7.284 1.00 95.25 94 HIS A C 1
ATOM 696 O O . HIS A 1 94 ? 10.702 10.825 -6.178 1.00 95.25 94 HIS A O 1
ATOM 702 N N . ILE A 1 95 ? 10.304 10.307 -8.332 1.00 94.12 95 ILE A N 1
ATOM 703 C CA . ILE A 1 95 ? 11.093 9.072 -8.345 1.00 94.12 95 ILE A CA 1
ATOM 704 C C . ILE A 1 95 ? 12.575 9.424 -8.248 1.00 94.12 95 ILE A C 1
ATOM 706 O O . ILE A 1 95 ? 13.069 10.355 -8.893 1.00 94.12 95 ILE A O 1
ATOM 710 N N . ASN A 1 96 ? 13.292 8.693 -7.400 1.00 88.81 96 ASN A N 1
ATOM 711 C CA . ASN A 1 96 ? 14.706 8.935 -7.197 1.00 88.81 96 ASN A CA 1
ATOM 712 C C . ASN A 1 96 ? 15.519 8.431 -8.406 1.00 88.81 96 ASN A C 1
ATOM 714 O O . ASN A 1 96 ? 15.115 7.532 -9.145 1.00 88.81 96 ASN A O 1
ATOM 718 N N . ARG A 1 97 ? 16.721 8.984 -8.603 1.00 88.75 97 ARG A N 1
ATOM 719 C CA . ARG A 1 97 ? 17.573 8.645 -9.759 1.00 88.75 97 ARG A CA 1
ATOM 720 C C . ARG A 1 97 ? 17.992 7.170 -9.843 1.00 88.75 97 ARG A C 1
ATOM 722 O O . ARG A 1 97 ? 18.429 6.740 -10.903 1.00 88.75 97 ARG A O 1
ATOM 729 N N . TYR A 1 98 ? 17.918 6.429 -8.740 1.00 85.88 98 TYR A N 1
ATOM 730 C CA . TYR A 1 98 ? 18.287 5.014 -8.667 1.00 85.88 98 TYR A CA 1
ATOM 731 C C . TYR A 1 98 ? 17.103 4.088 -8.984 1.00 85.88 98 TYR A C 1
ATOM 733 O O . TYR A 1 98 ? 17.310 2.961 -9.417 1.00 85.88 98 TYR A O 1
ATOM 741 N N . GLU A 1 99 ? 15.873 4.574 -8.828 1.00 85.69 99 GLU A N 1
ATOM 742 C CA . GLU A 1 99 ? 14.631 3.876 -9.167 1.00 85.69 99 GLU A CA 1
ATOM 743 C C . GLU A 1 99 ? 14.322 3.977 -10.674 1.00 85.69 99 GLU A C 1
ATOM 745 O O . GLU A 1 99 ? 13.835 3.019 -11.274 1.00 85.69 99 GLU A O 1
ATOM 750 N N . THR A 1 100 ? 14.658 5.096 -11.331 1.00 85.81 100 THR A N 1
ATOM 751 C CA . THR A 1 100 ? 14.377 5.310 -12.767 1.00 85.81 100 THR A CA 1
ATOM 752 C C . THR A 1 100 ? 14.937 4.215 -13.694 1.00 85.81 100 THR A C 1
ATOM 754 O O . THR A 1 100 ? 14.193 3.774 -14.583 1.00 85.81 100 THR A O 1
ATOM 757 N N . PRO A 1 101 ? 16.190 3.727 -13.520 1.00 85.62 101 PRO A N 1
ATOM 758 C CA . PRO A 1 101 ? 16.721 2.602 -14.296 1.00 85.62 101 PRO A CA 1
ATOM 759 C C . PRO A 1 101 ? 15.953 1.293 -14.075 1.00 85.62 101 PRO A C 1
ATOM 761 O O . PRO A 1 101 ? 15.899 0.461 -14.974 1.00 85.62 101 PRO A O 1
ATOM 764 N N . GLY A 1 102 ? 15.321 1.127 -12.909 1.00 83.62 102 GLY A N 1
ATOM 765 C CA . GLY A 1 102 ? 14.480 -0.023 -12.571 1.00 83.62 102 GLY A CA 1
ATOM 766 C C . GLY A 1 102 ? 13.084 0.007 -13.200 1.00 83.62 102 GLY A C 1
ATOM 767 O O . GLY A 1 102 ? 12.290 -0.885 -12.929 1.00 83.62 102 GLY A O 1
ATOM 768 N N . GLY A 1 103 ? 12.770 1.013 -14.023 1.00 87.06 103 GLY A N 1
ATOM 769 C CA . GLY A 1 103 ? 11.494 1.111 -14.738 1.00 87.06 103 GLY A CA 1
ATOM 770 C C . GLY A 1 103 ? 10.392 1.870 -13.996 1.00 87.06 103 GLY A C 1
ATOM 771 O O . GLY A 1 103 ? 9.295 2.000 -14.539 1.00 87.06 103 GLY A O 1
ATOM 772 N N . TRP A 1 104 ? 10.685 2.417 -12.813 1.00 92.50 104 TRP A N 1
ATOM 773 C CA . TRP A 1 104 ? 9.754 3.247 -12.053 1.00 92.50 104 TRP A CA 1
ATOM 774 C C . TRP A 1 104 ? 9.494 4.585 -12.751 1.00 92.50 104 TRP A C 1
ATOM 776 O O . TRP A 1 104 ? 10.380 5.156 -13.406 1.00 92.50 104 TRP A O 1
ATOM 786 N N . ARG A 1 105 ? 8.266 5.090 -12.627 1.00 94.56 105 ARG A N 1
ATOM 787 C CA . ARG A 1 105 ? 7.817 6.331 -13.266 1.00 94.56 105 ARG A CA 1
ATOM 788 C C . ARG A 1 105 ? 7.112 7.252 -12.279 1.00 94.56 105 ARG A C 1
ATOM 790 O O . ARG A 1 105 ? 6.444 6.804 -11.348 1.00 94.56 105 ARG A O 1
ATOM 797 N N . ASN A 1 106 ? 7.291 8.553 -12.497 1.00 96.38 106 ASN A N 1
ATOM 798 C CA . ASN A 1 106 ? 6.671 9.590 -11.681 1.00 96.38 106 ASN A CA 1
ATOM 799 C C . ASN A 1 106 ? 5.147 9.509 -11.777 1.00 96.38 106 ASN A C 1
ATOM 801 O O . ASN A 1 106 ? 4.594 9.304 -12.857 1.00 96.38 106 ASN A O 1
ATOM 805 N N . GLY A 1 107 ? 4.480 9.729 -10.650 1.00 95.94 107 GLY A N 1
ATOM 806 C CA . GLY A 1 107 ? 3.109 10.225 -10.647 1.00 95.94 107 GLY A CA 1
ATOM 807 C C . GLY A 1 107 ? 3.042 11.707 -11.029 1.00 95.94 107 GLY A C 1
ATOM 808 O O . GLY A 1 107 ? 4.060 12.396 -11.101 1.00 95.94 107 GLY A O 1
ATOM 809 N N . SER A 1 108 ? 1.827 12.207 -11.239 1.00 94.50 108 SER A N 1
ATOM 810 C CA . SER A 1 108 ? 1.560 13.610 -11.597 1.00 94.50 108 SER A CA 1
ATOM 811 C C . SER A 1 108 ? 0.546 14.296 -10.682 1.00 94.50 108 SER A C 1
ATOM 813 O O . SER A 1 108 ? 0.228 15.463 -10.888 1.00 94.50 108 SER A O 1
ATOM 815 N N . GLU A 1 109 ? 0.011 13.578 -9.696 1.00 93.81 109 GLU A N 1
ATOM 816 C CA . GLU A 1 109 ? -1.120 14.017 -8.883 1.00 93.81 109 GLU A CA 1
ATOM 817 C C . GLU A 1 109 ? -0.728 14.110 -7.409 1.00 93.81 109 GLU A C 1
ATOM 819 O O . GLU A 1 109 ? 0.138 13.380 -6.931 1.00 93.81 109 GLU A O 1
ATOM 824 N N . LEU A 1 110 ? -1.397 15.011 -6.691 1.00 92.81 110 LEU A N 1
ATOM 825 C CA . LEU A 1 110 ? -1.311 15.175 -5.240 1.00 92.81 110 LEU A CA 1
ATOM 826 C C . LEU A 1 110 ? -2.736 15.084 -4.670 1.00 92.81 110 LEU A C 1
ATOM 828 O O . LEU A 1 110 ? -3.313 16.111 -4.304 1.00 92.81 110 LEU A O 1
ATOM 832 N N . PRO A 1 111 ? -3.358 13.890 -4.692 1.00 92.69 111 PRO A N 1
ATOM 833 C CA . PRO A 1 111 ? -4.753 13.734 -4.317 1.00 92.69 111 PRO A CA 1
ATOM 834 C C . PRO A 1 111 ? -4.962 14.027 -2.829 1.00 92.69 111 PRO A C 1
ATOM 836 O O . PRO A 1 111 ? -4.133 13.693 -1.983 1.00 92.69 111 PRO A O 1
ATOM 839 N N . VAL A 1 112 ? -6.111 14.623 -2.512 1.00 91.31 112 VAL A N 1
ATOM 840 C CA . VAL A 1 112 ? -6.565 14.877 -1.141 1.00 91.31 112 VAL A CA 1
ATOM 841 C C . VAL A 1 112 ? -7.850 14.095 -0.923 1.00 91.31 112 VAL A C 1
ATOM 843 O O . VAL A 1 112 ? -8.792 14.214 -1.701 1.00 91.31 112 VAL A O 1
ATOM 846 N N . SER A 1 113 ? -7.884 13.288 0.133 1.00 86.81 113 SER A N 1
ATOM 847 C CA . SER A 1 113 ? -9.056 12.514 0.547 1.00 86.81 113 SER A CA 1
ATOM 848 C C . SER A 1 113 ? -9.496 12.970 1.933 1.00 86.81 113 SER A C 1
ATOM 850 O O . SER A 1 113 ? -8.657 13.231 2.795 1.00 86.81 113 SER A O 1
ATOM 852 N N . ALA A 1 114 ? -10.805 13.080 2.149 1.00 85.75 114 ALA A N 1
ATOM 853 C CA . ALA A 1 114 ? -11.379 13.427 3.443 1.00 85.75 114 ALA A CA 1
ATOM 854 C C . ALA A 1 114 ? -12.212 12.248 3.967 1.00 85.75 114 ALA A C 1
ATOM 856 O O . ALA A 1 114 ? -12.960 11.664 3.181 1.00 85.75 114 ALA A O 1
ATOM 857 N N . PRO A 1 115 ? -12.120 11.912 5.267 1.00 80.44 115 PRO A N 1
ATOM 858 C CA . PRO A 1 115 ? -13.027 10.967 5.905 1.00 80.44 115 PRO A CA 1
ATOM 859 C C . PRO A 1 115 ? -14.486 11.304 5.605 1.00 80.44 115 PRO A C 1
ATOM 861 O O . PRO A 1 115 ? -14.874 12.479 5.642 1.00 80.44 115 PRO A O 1
ATOM 864 N N . ALA A 1 116 ? -15.312 10.285 5.370 1.00 74.12 116 ALA A N 1
ATOM 865 C CA . ALA A 1 116 ? -16.753 10.480 5.411 1.00 74.12 116 ALA A CA 1
ATOM 866 C C . ALA A 1 116 ? -17.133 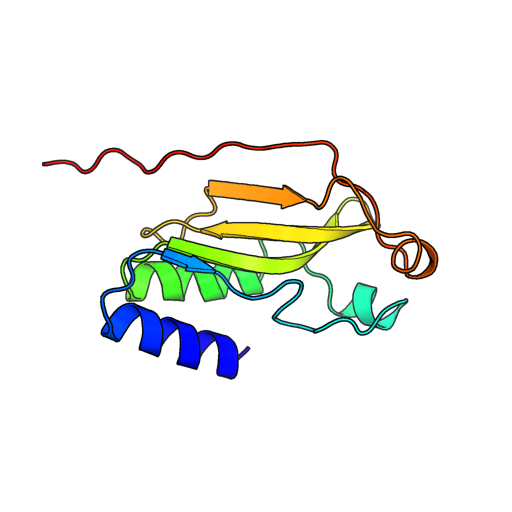11.064 6.784 1.00 74.12 116 ALA A C 1
ATOM 868 O O . ALA A 1 116 ? -16.594 10.659 7.817 1.00 74.12 116 ALA A O 1
ATOM 869 N N . LYS A 1 117 ? -18.035 12.052 6.807 1.00 63.12 117 LYS A N 1
ATOM 870 C CA . LYS A 1 117 ? -18.533 12.611 8.070 1.00 63.12 117 LYS A CA 1
ATOM 871 C C . LYS A 1 117 ? -19.199 11.483 8.856 1.00 63.12 117 LYS A C 1
ATOM 873 O O . LYS A 1 117 ? -20.090 10.829 8.320 1.00 63.12 117 LYS A O 1
ATOM 878 N N . SER A 1 118 ? -18.793 11.271 10.107 1.00 57.50 118 SER A N 1
ATOM 879 C CA . SER A 1 118 ? -19.477 10.327 10.990 1.00 57.50 118 SER A CA 1
ATOM 880 C C . SER A 1 118 ? -20.934 10.763 11.136 1.00 57.50 118 SER A C 1
ATOM 882 O O . SER A 1 118 ? -21.195 11.906 11.524 1.00 57.50 118 SER A O 1
ATOM 884 N N . ALA A 1 119 ? -21.876 9.879 10.810 1.00 54.03 119 ALA A N 1
ATOM 885 C CA . ALA A 1 119 ? -23.252 10.052 11.250 1.00 54.03 119 ALA A CA 1
ATOM 886 C C . ALA A 1 119 ? -23.227 9.976 12.784 1.00 54.03 119 ALA A C 1
ATOM 888 O O . ALA A 1 119 ? -22.801 8.962 13.334 1.00 54.03 119 ALA A O 1
ATOM 889 N N . GLY A 1 120 ? -23.517 11.104 13.436 1.00 42.94 120 GLY A N 1
ATOM 890 C CA . GLY A 1 120 ? -23.558 11.210 14.897 1.00 42.94 120 GLY A CA 1
ATOM 891 C C . GLY A 1 120 ? -24.732 10.470 15.515 1.00 42.94 120 GLY A C 1
ATOM 892 O O . GLY A 1 120 ? -25.659 10.091 14.764 1.00 42.94 120 GLY A O 1
#